Protein AF-A0A7C0U4N1-F1 (afdb_monomer_lite)

pLDDT: mean 81.59, std 14.36, range [25.73, 91.62]

Structure (mmCIF, N/CA/C/O backbone):
data_AF-A0A7C0U4N1-F1
#
_entry.id   AF-A0A7C0U4N1-F1
#
loop_
_atom_site.group_PDB
_atom_site.id
_atom_site.type_symbol
_atom_site.label_atom_id
_atom_site.label_alt_id
_atom_site.label_comp_id
_atom_site.label_asym_id
_atom_site.label_entity_id
_atom_site.label_seq_id
_atom_site.pdbx_PDB_ins_code
_atom_site.Cartn_x
_atom_site.Cartn_y
_atom_site.Cartn_z
_atom_site.occupancy
_atom_site.B_iso_or_equiv
_atom_site.auth_seq_id
_atom_site.auth_comp_id
_atom_site.auth_asym_id
_atom_site.auth_atom_id
_atom_site.pdbx_PDB_model_num
ATOM 1 N N . MET A 1 1 ? 17.269 -25.145 -10.691 1.00 32.22 1 MET A N 1
ATOM 2 C CA . MET A 1 1 ? 16.970 -24.450 -9.415 1.00 32.22 1 MET A CA 1
ATOM 3 C C . MET A 1 1 ? 15.505 -24.019 -9.416 1.00 32.22 1 MET A C 1
ATOM 5 O O . MET A 1 1 ? 15.169 -23.057 -10.091 1.00 32.22 1 MET A O 1
ATOM 9 N N . LYS A 1 2 ? 14.616 -24.743 -8.722 1.00 25.73 2 LYS A N 1
ATOM 10 C CA . LYS A 1 2 ? 13.230 -24.295 -8.502 1.00 25.73 2 LYS A CA 1
ATOM 11 C C . LYS A 1 2 ? 13.254 -23.235 -7.400 1.00 25.73 2 LYS A C 1
ATOM 13 O O . LYS A 1 2 ? 13.548 -23.560 -6.251 1.00 25.73 2 LYS A O 1
ATOM 18 N N . ALA A 1 3 ? 13.010 -21.976 -7.751 1.00 34.50 3 ALA A N 1
ATOM 19 C CA . ALA A 1 3 ? 12.792 -20.926 -6.768 1.00 34.50 3 ALA A CA 1
ATOM 20 C C . ALA A 1 3 ? 11.545 -21.297 -5.954 1.00 34.50 3 ALA A C 1
ATOM 22 O O . ALA A 1 3 ? 10.427 -21.243 -6.456 1.00 34.50 3 ALA A O 1
ATOM 23 N N . ARG A 1 4 ? 11.748 -21.728 -4.705 1.00 34.59 4 ARG A N 1
ATOM 24 C CA . ARG A 1 4 ? 10.680 -21.887 -3.715 1.00 34.59 4 ARG A CA 1
ATOM 25 C C . ARG A 1 4 ? 10.129 -20.498 -3.384 1.00 34.59 4 ARG A C 1
ATOM 27 O O . ARG A 1 4 ? 10.529 -19.887 -2.396 1.00 34.59 4 ARG A O 1
ATOM 34 N N . GLY A 1 5 ? 9.207 -19.994 -4.199 1.00 36.88 5 GLY A N 1
ATOM 35 C CA . GLY A 1 5 ? 8.156 -19.145 -3.657 1.00 36.88 5 GLY A CA 1
ATOM 36 C C . GLY A 1 5 ? 7.400 -20.013 -2.658 1.00 36.88 5 GLY A C 1
ATOM 37 O O . GLY A 1 5 ? 6.912 -21.073 -3.032 1.00 36.88 5 GLY A O 1
ATOM 38 N N . LYS A 1 6 ? 7.397 -19.652 -1.371 1.00 37.62 6 LYS A N 1
ATOM 39 C C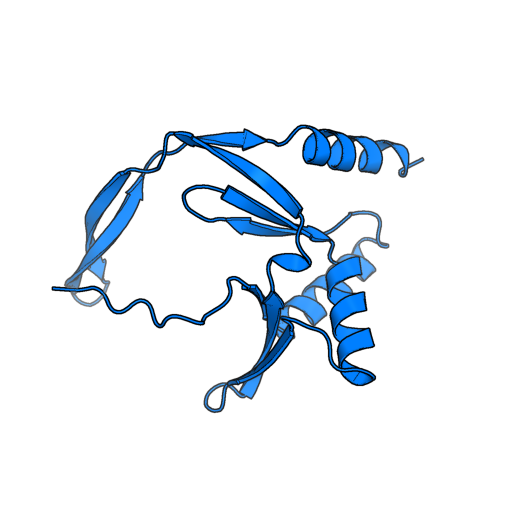A . LYS A 1 6 ? 6.517 -20.316 -0.403 1.00 37.62 6 LYS A CA 1
ATOM 40 C C . LYS A 1 6 ? 5.082 -20.119 -0.896 1.00 37.62 6 LYS A C 1
ATOM 42 O O . LYS A 1 6 ? 4.570 -19.004 -0.805 1.00 37.62 6 LYS A O 1
ATOM 47 N N . GLU A 1 7 ? 4.481 -21.176 -1.434 1.00 37.28 7 GLU A N 1
ATOM 48 C CA . GLU A 1 7 ? 3.044 -21.268 -1.683 1.00 37.28 7 GLU A CA 1
ATOM 49 C C . GLU A 1 7 ? 2.325 -20.847 -0.393 1.00 37.28 7 GLU A C 1
ATOM 51 O O . GLU A 1 7 ? 2.577 -21.405 0.675 1.00 37.28 7 GLU A O 1
ATOM 56 N N . GLY A 1 8 ? 1.529 -19.776 -0.461 1.00 46.88 8 GLY A N 1
ATOM 57 C CA . GLY A 1 8 ? 0.710 -19.307 0.663 1.00 46.88 8 GLY A CA 1
ATOM 58 C C . GLY A 1 8 ? 1.101 -17.974 1.310 1.00 46.88 8 GLY A C 1
ATOM 59 O O . GLY A 1 8 ? 0.432 -17.562 2.254 1.00 46.88 8 GLY A O 1
ATOM 60 N N . LYS A 1 9 ? 2.129 -17.249 0.841 1.00 54.06 9 LYS A N 1
ATOM 61 C CA . LYS A 1 9 ? 2.232 -15.817 1.189 1.00 54.06 9 LYS A CA 1
ATOM 62 C C . LYS A 1 9 ? 1.331 -15.010 0.266 1.00 54.06 9 LYS A C 1
ATOM 64 O O . LYS A 1 9 ? 1.723 -14.664 -0.845 1.00 54.06 9 LYS A O 1
ATOM 69 N N . GLU A 1 10 ? 0.132 -14.723 0.749 1.00 65.25 10 GLU A N 1
ATOM 70 C CA . GLU A 1 10 ? -0.758 -13.757 0.119 1.00 65.25 10 GLU A CA 1
ATOM 71 C C . GLU A 1 10 ? -0.063 -12.404 -0.010 1.00 65.25 10 GLU A C 1
ATOM 73 O O . GLU A 1 10 ? 0.657 -11.952 0.888 1.00 65.25 10 GLU A O 1
ATOM 78 N N . LEU A 1 11 ? -0.262 -11.769 -1.162 1.00 79.94 11 LEU A N 1
ATOM 79 C CA . LEU A 1 11 ? 0.192 -10.410 -1.387 1.00 79.94 11 LEU A CA 1
ATOM 80 C C . LEU A 1 11 ? -0.519 -9.495 -0.379 1.00 79.94 11 LEU A C 1
ATOM 82 O O . LEU A 1 11 ? -1.721 -9.627 -0.132 1.00 79.94 11 LEU A O 1
ATOM 86 N N . SER A 1 12 ? 0.226 -8.566 0.211 1.00 85.44 12 SER A N 1
ATOM 87 C CA . SER A 1 12 ? -0.314 -7.654 1.213 1.00 85.44 12 SER A CA 1
ATOM 88 C C . SER A 1 12 ? 0.368 -6.298 1.152 1.00 85.44 12 SER A C 1
ATOM 90 O O . SER A 1 12 ? 1.590 -6.222 1.005 1.00 85.44 12 SER A O 1
ATOM 92 N N . ILE A 1 13 ? -0.407 -5.247 1.375 1.00 87.19 13 ILE A N 1
ATOM 93 C CA . ILE A 1 13 ? 0.075 -3.903 1.654 1.00 87.19 13 ILE A CA 1
ATOM 94 C C . ILE A 1 13 ? 0.623 -3.888 3.080 1.00 87.19 13 ILE A C 1
ATOM 96 O O . ILE A 1 13 ? -0.041 -4.310 4.029 1.00 87.19 13 ILE A O 1
ATOM 100 N N . THR A 1 14 ? 1.864 -3.430 3.218 1.00 90.12 14 THR A N 1
ATOM 101 C CA . THR A 1 14 ? 2.546 -3.344 4.511 1.00 90.12 14 THR A CA 1
ATOM 102 C C . THR A 1 14 ? 2.358 -1.949 5.087 1.00 90.12 14 THR A C 1
ATOM 104 O O . THR A 1 14 ? 2.795 -0.971 4.489 1.00 90.12 14 THR A O 1
ATOM 107 N N . VAL A 1 15 ? 1.733 -1.864 6.257 1.00 89.69 15 VAL A N 1
ATOM 108 C CA . VAL A 1 15 ? 1.464 -0.611 6.964 1.00 89.69 15 VAL A CA 1
ATOM 109 C C . VAL A 1 15 ? 2.117 -0.682 8.339 1.00 89.69 15 VAL A C 1
ATOM 111 O O . VAL A 1 15 ? 1.729 -1.503 9.170 1.00 89.69 15 VAL A O 1
ATOM 114 N N . LYS A 1 16 ? 3.123 0.154 8.599 1.00 89.19 16 LYS A N 1
ATOM 115 C CA . LYS A 1 16 ? 3.777 0.209 9.913 1.00 89.19 16 LYS A CA 1
ATOM 116 C C . LYS A 1 16 ? 3.042 1.165 10.840 1.00 89.19 16 LYS A C 1
ATOM 118 O O . LYS A 1 16 ? 2.591 2.221 10.406 1.00 89.19 16 LYS A O 1
ATOM 123 N N . GLU A 1 17 ? 2.963 0.818 12.119 1.00 87.50 17 GLU A N 1
ATOM 124 C CA . GLU A 1 17 ? 2.248 1.635 13.107 1.00 87.50 17 GLU A CA 1
ATOM 125 C C . GLU A 1 17 ? 2.887 3.026 13.273 1.00 87.50 17 GLU A C 1
ATOM 127 O O . GLU A 1 17 ? 2.188 4.037 13.279 1.00 87.50 17 GLU A O 1
ATOM 132 N N . GLU A 1 18 ? 4.222 3.096 13.232 1.00 87.56 18 GLU A N 1
ATOM 133 C CA . GLU A 1 18 ? 4.985 4.355 13.240 1.00 87.56 18 GLU A CA 1
ATOM 134 C C . GLU A 1 18 ? 4.623 5.307 12.084 1.00 87.56 18 GLU A C 1
ATOM 136 O O . GLU A 1 18 ? 4.653 6.530 12.243 1.00 87.56 18 GLU A O 1
ATOM 141 N N . ASP A 1 19 ? 4.261 4.761 10.920 1.00 87.50 19 ASP A N 1
ATOM 142 C CA . ASP A 1 19 ? 3.858 5.549 9.757 1.00 87.50 19 ASP A CA 1
ATOM 143 C C . ASP A 1 19 ? 2.413 6.041 9.913 1.00 87.50 19 ASP A C 1
ATOM 145 O O . ASP A 1 19 ? 2.117 7.189 9.580 1.00 87.50 19 ASP A O 1
ATOM 149 N N . ILE A 1 20 ? 1.521 5.224 10.489 1.00 88.31 20 ILE A N 1
ATOM 150 C CA . ILE A 1 20 ? 0.133 5.614 10.790 1.00 88.31 20 ILE A CA 1
ATOM 151 C C . ILE A 1 20 ? 0.111 6.826 11.723 1.00 88.31 20 ILE A C 1
ATOM 153 O O . ILE A 1 20 ? -0.570 7.808 11.425 1.00 88.31 20 ILE A O 1
ATOM 157 N N . GLU A 1 21 ? 0.867 6.794 12.822 1.00 87.50 21 GLU A N 1
ATOM 158 C CA . GLU A 1 21 ? 0.926 7.904 13.781 1.00 87.50 21 GLU A CA 1
ATOM 159 C C . GLU A 1 21 ? 1.379 9.211 13.116 1.00 87.50 21 GLU A C 1
ATOM 161 O O . GLU A 1 21 ? 0.772 10.273 13.305 1.00 87.50 21 GLU A O 1
ATOM 166 N N . ARG A 1 22 ? 2.414 9.132 12.270 1.00 88.19 22 ARG A N 1
ATOM 167 C CA . ARG A 1 22 ? 2.935 10.274 11.505 1.00 88.19 22 ARG A CA 1
ATOM 168 C C . ARG A 1 22 ? 1.911 10.807 10.508 1.00 88.19 22 ARG A C 1
ATOM 170 O O . ARG A 1 22 ? 1.746 12.023 10.412 1.00 88.19 22 ARG A O 1
ATOM 177 N N . LEU A 1 23 ? 1.201 9.927 9.805 1.00 88.38 23 LEU A N 1
ATOM 178 C CA . LEU A 1 23 ? 0.164 10.304 8.844 1.00 88.38 23 LEU A CA 1
ATOM 179 C C . LEU A 1 23 ? -1.060 10.920 9.526 1.00 88.38 23 LEU A C 1
ATOM 181 O O . LEU A 1 23 ? -1.604 11.895 9.013 1.00 88.38 23 LEU A O 1
ATOM 185 N N . ILE A 1 24 ? -1.465 10.427 10.701 1.00 87.69 24 ILE A N 1
ATOM 186 C CA . ILE A 1 24 ? -2.525 11.052 11.509 1.00 87.69 24 ILE A CA 1
ATOM 187 C C . ILE A 1 24 ? -2.101 12.461 11.926 1.00 87.69 24 ILE A C 1
ATOM 189 O O . ILE A 1 24 ? -2.884 13.402 11.783 1.00 87.69 24 ILE A O 1
ATOM 193 N N . LYS A 1 25 ? -0.866 12.629 12.417 1.00 87.19 25 LYS A N 1
ATOM 194 C CA . LYS A 1 25 ? -0.337 13.947 12.793 1.00 87.19 25 LYS A CA 1
ATOM 195 C C . LYS A 1 25 ? -0.320 14.895 11.595 1.00 87.19 25 LYS A C 1
ATOM 197 O O . LYS A 1 25 ? -0.844 15.998 11.700 1.00 87.19 25 LYS A O 1
ATOM 202 N N . TRP A 1 26 ? 0.201 14.445 10.455 1.00 86.69 26 TRP A N 1
ATOM 203 C CA . TRP A 1 26 ? 0.212 15.210 9.208 1.00 86.69 26 TRP A CA 1
ATOM 204 C C . TRP A 1 26 ? -1.203 15.617 8.790 1.00 86.69 26 TRP A C 1
ATOM 206 O O . TRP A 1 26 ? -1.470 16.789 8.538 1.00 86.69 26 TRP A O 1
ATOM 216 N N . ARG A 1 27 ? -2.153 14.678 8.815 1.00 84.62 27 ARG A N 1
ATOM 217 C CA . ARG A 1 27 ? -3.553 14.949 8.482 1.00 84.62 27 ARG A CA 1
ATOM 218 C C . ARG A 1 27 ? -4.169 16.008 9.394 1.00 84.62 27 ARG A C 1
ATOM 220 O O . ARG A 1 27 ? -4.869 16.881 8.893 1.00 84.62 27 ARG A O 1
ATOM 227 N N . LYS A 1 28 ? -3.888 15.963 10.702 1.00 83.62 28 LYS A N 1
ATOM 228 C CA . LYS A 1 28 ? -4.326 16.991 11.663 1.00 83.62 28 LYS A CA 1
ATOM 229 C C . LYS A 1 28 ? -3.708 18.357 11.357 1.00 83.62 28 LYS A C 1
ATOM 231 O O . LYS A 1 28 ? -4.424 19.348 11.381 1.00 83.62 28 LYS A O 1
ATOM 236 N N . THR A 1 29 ? -2.418 18.408 11.022 1.00 84.56 29 THR A N 1
ATOM 237 C CA . THR A 1 29 ? -1.722 19.657 10.666 1.00 84.56 29 THR A CA 1
ATOM 238 C C . THR A 1 29 ? -2.315 20.328 9.425 1.00 84.56 29 THR A C 1
ATOM 240 O O . THR A 1 29 ? -2.395 21.549 9.384 1.00 84.56 29 THR A O 1
ATOM 243 N N . TYR A 1 30 ? -2.768 19.554 8.437 1.00 76.50 30 TYR A N 1
ATOM 244 C CA . TYR A 1 30 ? -3.381 20.080 7.209 1.00 76.50 30 TYR A CA 1
ATOM 245 C C . TYR A 1 30 ? -4.922 20.034 7.223 1.00 76.50 30 TYR A C 1
ATOM 247 O O . TYR A 1 30 ? -5.544 19.980 6.159 1.00 76.50 30 TYR A O 1
ATOM 255 N N . CYS A 1 31 ? -5.548 20.023 8.408 1.00 62.06 31 CYS A N 1
ATOM 256 C CA . CYS A 1 31 ? -7.008 20.013 8.605 1.00 62.06 31 CYS A CA 1
ATOM 257 C C . CYS A 1 31 ? -7.772 18.951 7.788 1.00 62.06 31 CYS A C 1
ATOM 259 O O . CYS A 1 31 ? -8.903 19.175 7.373 1.00 62.06 31 CYS A O 1
ATOM 261 N N . GLY A 1 32 ? -7.160 17.800 7.498 1.00 63.84 32 GLY A N 1
ATOM 262 C CA . GLY A 1 32 ? -7.799 16.732 6.721 1.00 63.84 32 GLY A CA 1
ATOM 263 C C . GLY A 1 32 ? -8.094 17.073 5.256 1.00 63.84 32 GLY A C 1
ATOM 264 O O . GLY A 1 32 ? -8.700 16.258 4.568 1.00 63.84 32 GLY A O 1
ATOM 265 N N . SER A 1 33 ? -7.625 18.220 4.758 1.00 65.31 33 SER A N 1
ATOM 266 C CA . SER A 1 33 ? -7.917 18.722 3.406 1.00 65.31 33 SER A CA 1
ATOM 267 C C . SER A 1 33 ? -7.355 17.853 2.277 1.00 65.31 33 SER A C 1
ATOM 269 O O . SER A 1 33 ? -7.764 17.989 1.125 1.00 65.31 33 SER A O 1
ATOM 271 N N . LYS A 1 34 ? -6.406 16.959 2.584 1.00 77.12 34 LYS A N 1
ATOM 272 C CA . LYS A 1 34 ? -5.716 16.140 1.587 1.00 77.12 34 LYS A CA 1
ATOM 273 C C . LYS A 1 34 ? -6.023 14.653 1.773 1.00 77.12 34 LYS A C 1
ATOM 275 O O . LYS A 1 34 ? -5.742 14.110 2.848 1.00 77.12 34 LYS A O 1
ATOM 280 N N . PRO A 1 35 ? -6.557 13.979 0.739 1.00 83.25 35 PRO A N 1
ATOM 281 C CA . PRO A 1 35 ? -6.756 12.541 0.777 1.00 83.25 35 PRO A CA 1
ATOM 282 C C . PRO A 1 35 ? -5.400 11.827 0.738 1.00 83.25 35 PRO A C 1
ATOM 284 O O . PRO A 1 35 ? -4.475 12.241 0.038 1.00 83.25 35 PRO A O 1
ATOM 287 N N . LEU A 1 36 ? -5.285 10.754 1.518 1.00 87.69 36 LEU A N 1
ATOM 288 C CA . LEU A 1 36 ? -4.072 9.954 1.651 1.00 87.69 36 LEU A CA 1
ATOM 289 C C . LEU A 1 36 ? -4.348 8.534 1.168 1.00 87.69 36 LEU A C 1
ATOM 291 O O . LEU A 1 36 ? -5.372 7.943 1.516 1.00 87.69 36 LEU A O 1
ATOM 295 N N . PHE A 1 37 ? -3.405 7.981 0.411 1.00 89.19 37 PHE A N 1
ATOM 296 C CA . PHE A 1 37 ? -3.491 6.634 -0.140 1.00 89.19 37 PHE A CA 1
ATOM 297 C C . PHE A 1 37 ? -2.177 5.893 0.067 1.00 89.19 37 PHE A C 1
ATOM 299 O O . PHE A 1 37 ? -1.099 6.477 -0.034 1.00 89.19 37 PHE A O 1
ATOM 306 N N . TYR A 1 38 ? -2.281 4.593 0.315 1.00 90.19 38 TYR A N 1
ATOM 307 C CA . TYR A 1 38 ? -1.165 3.665 0.213 1.00 90.19 38 TYR A CA 1
ATOM 308 C C . TYR A 1 38 ? -1.148 3.083 -1.191 1.00 90.19 38 TYR A C 1
ATOM 310 O O . TYR A 1 38 ? -2.183 2.630 -1.677 1.00 90.19 38 TYR A O 1
ATOM 318 N N . LEU A 1 39 ? 0.027 3.079 -1.817 1.00 89.50 39 LEU A N 1
ATOM 319 C CA . LEU A 1 39 ? 0.255 2.512 -3.139 1.00 89.50 39 LEU A CA 1
ATOM 320 C C . LEU A 1 39 ? 1.279 1.382 -3.028 1.00 89.50 39 LEU A C 1
ATOM 322 O O . LEU A 1 39 ? 2.409 1.602 -2.596 1.00 89.50 39 LEU A O 1
ATOM 326 N N . GLN A 1 40 ? 0.888 0.183 -3.444 1.00 89.62 40 GLN A N 1
ATOM 327 C CA . GLN A 1 40 ? 1.763 -0.977 -3.545 1.00 89.62 40 GLN A CA 1
ATOM 328 C C . GLN A 1 40 ? 1.983 -1.293 -5.024 1.00 89.62 40 GLN A C 1
ATOM 330 O O . GLN A 1 40 ? 1.045 -1.656 -5.734 1.00 89.62 40 GLN A O 1
ATOM 335 N N . LEU A 1 41 ? 3.226 -1.157 -5.482 1.00 88.38 41 LEU A N 1
ATOM 336 C CA . LEU A 1 41 ? 3.618 -1.429 -6.864 1.00 88.38 41 LEU A CA 1
ATOM 337 C C . LEU A 1 41 ? 4.256 -2.813 -6.986 1.00 88.38 41 LEU A C 1
ATOM 339 O O . LEU A 1 41 ? 5.162 -3.162 -6.227 1.00 88.38 41 LEU A O 1
ATOM 343 N N . PHE A 1 42 ? 3.800 -3.569 -7.977 1.00 88.00 42 PHE A N 1
ATOM 344 C CA . PHE A 1 42 ? 4.441 -4.768 -8.502 1.00 88.00 42 PHE A CA 1
ATOM 345 C C . PHE A 1 42 ? 4.897 -4.500 -9.941 1.00 88.00 42 PHE A C 1
ATOM 347 O O . PHE A 1 42 ? 4.608 -3.449 -10.508 1.00 88.00 42 PHE A O 1
ATOM 354 N N . PHE A 1 43 ? 5.638 -5.432 -10.542 1.00 86.50 43 PHE A N 1
ATOM 355 C CA . PHE A 1 43 ? 6.151 -5.254 -11.907 1.00 86.50 43 PHE A CA 1
ATOM 356 C C . PHE A 1 43 ? 5.069 -5.315 -12.988 1.00 86.50 43 PHE A C 1
ATOM 358 O O . PHE A 1 43 ? 5.301 -4.848 -14.097 1.00 86.50 43 PHE A O 1
ATOM 365 N N . ASP A 1 44 ? 3.911 -5.882 -12.668 1.00 85.94 44 ASP A N 1
ATOM 366 C CA . ASP A 1 44 ? 2.777 -6.073 -13.565 1.00 85.94 44 ASP A CA 1
ATOM 367 C C . ASP A 1 44 ? 1.596 -5.156 -13.222 1.00 85.94 44 ASP A C 1
ATOM 369 O O . ASP A 1 44 ? 0.901 -4.678 -14.118 1.00 85.94 44 ASP A O 1
ATOM 373 N N . LYS A 1 45 ? 1.347 -4.904 -11.933 1.00 89.75 45 LYS A N 1
ATOM 374 C CA . LYS A 1 45 ? 0.185 -4.143 -11.460 1.00 89.75 45 LYS A CA 1
ATOM 375 C C . LYS A 1 45 ? 0.511 -3.287 -10.246 1.00 89.75 45 LYS A C 1
ATOM 377 O O . LYS A 1 45 ? 1.382 -3.607 -9.443 1.00 89.75 45 LYS A O 1
ATOM 382 N N . GLY A 1 46 ? -0.241 -2.209 -10.079 1.00 90.25 46 GLY A N 1
ATOM 383 C CA . GLY A 1 46 ? -0.241 -1.403 -8.866 1.00 90.25 46 GLY A CA 1
ATOM 384 C C . GLY A 1 46 ? -1.605 -1.436 -8.203 1.00 90.25 46 GLY A C 1
ATOM 385 O O . GLY A 1 46 ? -2.639 -1.411 -8.874 1.00 90.25 46 GLY A O 1
ATOM 386 N N . PHE A 1 47 ? -1.587 -1.468 -6.881 1.00 90.75 47 PHE A N 1
ATOM 387 C CA . PHE A 1 47 ? -2.778 -1.484 -6.055 1.00 90.75 47 PHE A CA 1
ATOM 388 C C . PHE A 1 47 ? -2.761 -0.312 -5.099 1.00 90.75 47 PHE A C 1
ATOM 390 O O . PHE A 1 47 ? -1.703 0.059 -4.587 1.00 90.75 47 PHE A O 1
ATOM 397 N N . PHE A 1 48 ? -3.940 0.215 -4.805 1.00 90.88 48 PHE A N 1
ATOM 398 C CA . PHE A 1 48 ? -4.097 1.300 -3.861 1.00 90.88 48 PHE A CA 1
ATOM 399 C C . PHE A 1 48 ? -5.197 1.017 -2.844 1.00 90.88 48 PHE A C 1
ATOM 401 O O . PHE A 1 48 ? -6.147 0.271 -3.095 1.00 90.88 48 PHE A O 1
ATOM 408 N N . ILE A 1 49 ? -5.052 1.639 -1.680 1.00 90.56 49 ILE A N 1
ATOM 409 C CA . ILE A 1 49 ? -6.050 1.643 -0.615 1.00 90.56 49 ILE A CA 1
ATOM 410 C C . ILE A 1 49 ? -6.034 3.015 0.062 1.00 90.56 49 ILE A C 1
ATOM 412 O O . ILE A 1 49 ? -4.968 3.602 0.272 1.00 90.56 49 ILE A O 1
ATOM 416 N N . SER A 1 50 ? -7.209 3.560 0.377 1.00 90.81 50 SER A N 1
ATOM 417 C CA . SER A 1 50 ? -7.297 4.835 1.090 1.00 90.81 50 SER A CA 1
ATOM 418 C C . SER A 1 50 ? -6.840 4.680 2.537 1.00 90.81 50 SER A C 1
ATOM 420 O O . SER A 1 50 ? -7.011 3.629 3.160 1.00 90.81 50 SER A O 1
ATOM 422 N N . PHE A 1 51 ? -6.265 5.743 3.094 1.00 90.69 51 PHE A N 1
ATOM 423 C CA . PHE A 1 51 ? -5.840 5.739 4.489 1.00 90.69 51 PHE A CA 1
ATOM 424 C C . PHE A 1 51 ? -7.016 5.523 5.448 1.00 90.69 51 PHE A C 1
ATOM 426 O O . PHE A 1 51 ? -6.883 4.797 6.427 1.00 90.69 51 PHE A O 1
ATOM 433 N N . ASP A 1 52 ? -8.189 6.072 5.125 1.00 89.50 52 ASP A N 1
ATOM 434 C CA . ASP A 1 52 ? -9.418 5.839 5.890 1.00 89.50 52 ASP A CA 1
ATOM 435 C C . ASP A 1 52 ? -9.789 4.360 5.923 1.00 89.50 52 ASP A C 1
ATOM 437 O O . ASP A 1 52 ? -10.051 3.807 6.990 1.00 89.50 52 ASP A O 1
ATOM 441 N N . ARG A 1 53 ? -9.714 3.683 4.772 1.00 90.94 53 ARG A N 1
ATOM 442 C CA . ARG A 1 53 ? -10.011 2.256 4.697 1.00 90.94 53 ARG A CA 1
ATOM 443 C C . ARG A 1 53 ? -9.008 1.418 5.488 1.00 90.94 53 ARG A C 1
ATOM 445 O O . ARG A 1 53 ? -9.394 0.446 6.130 1.00 90.94 53 ARG A O 1
ATOM 452 N N . VAL A 1 54 ? -7.732 1.803 5.482 1.00 91.00 54 VAL A N 1
ATOM 453 C CA . VAL A 1 54 ? -6.696 1.176 6.319 1.00 91.00 54 VAL A CA 1
ATOM 454 C C . VAL A 1 54 ? -7.048 1.303 7.804 1.00 91.00 54 VAL A C 1
ATOM 456 O O . VAL A 1 54 ? -7.008 0.305 8.525 1.00 91.00 54 VAL A O 1
ATOM 459 N N . LEU A 1 55 ? -7.435 2.499 8.258 1.00 90.81 55 LEU A N 1
ATOM 460 C CA . LEU A 1 55 ? -7.840 2.734 9.646 1.00 90.81 55 LEU A CA 1
ATOM 461 C C . LEU A 1 55 ? -9.092 1.933 10.024 1.00 90.81 55 LEU A C 1
ATOM 463 O O . LEU A 1 55 ? -9.118 1.338 11.101 1.00 90.81 55 LEU A O 1
ATOM 467 N N . GLU A 1 56 ? -10.092 1.856 9.142 1.00 91.62 56 GLU A N 1
ATOM 468 C CA . GLU A 1 56 ? -11.283 1.021 9.345 1.00 91.62 56 GLU A CA 1
ATOM 469 C C . GLU A 1 56 ? -10.931 -0.455 9.519 1.00 91.62 56 GLU A C 1
ATOM 471 O O . GLU A 1 56 ? -11.411 -1.092 10.456 1.00 91.62 56 GLU A O 1
ATOM 476 N N . ILE A 1 57 ? -10.085 -1.005 8.641 1.00 90.81 57 ILE A N 1
ATOM 477 C CA . ILE A 1 57 ? -9.657 -2.407 8.714 1.00 90.81 57 ILE A CA 1
ATOM 478 C C . ILE A 1 57 ? -8.933 -2.660 10.036 1.00 90.81 57 ILE A C 1
ATOM 480 O O . ILE A 1 57 ? -9.226 -3.637 10.718 1.00 90.81 57 ILE A O 1
ATOM 484 N N . ILE A 1 58 ? -8.028 -1.769 10.444 1.00 89.50 58 ILE A N 1
ATOM 485 C CA . ILE A 1 58 ? -7.306 -1.911 11.714 1.00 89.50 58 ILE A CA 1
ATOM 486 C C . ILE A 1 58 ? -8.268 -1.822 12.906 1.00 89.50 58 ILE A C 1
ATOM 488 O O . ILE A 1 58 ? -8.150 -2.615 13.837 1.00 89.50 58 ILE A O 1
ATOM 492 N N . ALA A 1 59 ? -9.232 -0.900 12.887 1.00 90.38 59 ALA A N 1
ATOM 493 C CA . ALA A 1 59 ? -10.224 -0.762 13.951 1.00 90.38 59 ALA A CA 1
ATOM 494 C C . ALA A 1 59 ? -11.126 -2.001 14.058 1.00 90.38 59 ALA A C 1
ATOM 496 O O . ALA A 1 59 ? -11.335 -2.521 15.152 1.00 90.38 59 ALA A O 1
ATOM 497 N N . GLN A 1 60 ? -11.603 -2.520 12.927 1.00 91.38 60 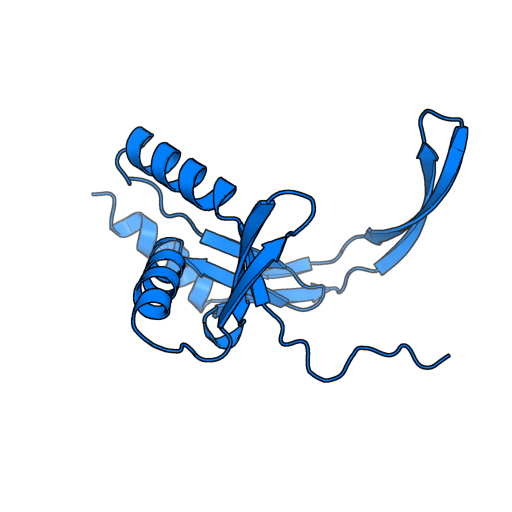GLN A N 1
ATOM 498 C CA . GLN A 1 60 ? -12.401 -3.742 12.872 1.00 91.38 60 GLN A CA 1
ATOM 499 C C . GLN A 1 60 ? -11.589 -4.975 13.289 1.00 91.38 60 GLN A C 1
ATOM 501 O O . GLN A 1 60 ? -12.123 -5.859 13.950 1.00 91.38 60 GLN A O 1
ATOM 506 N N . ALA A 1 61 ? -10.295 -5.031 12.969 1.00 89.69 61 ALA A N 1
ATOM 507 C CA . ALA A 1 61 ? -9.435 -6.151 13.340 1.00 89.69 61 ALA A CA 1
ATOM 508 C C . ALA A 1 61 ? -9.229 -6.277 14.859 1.00 89.69 61 ALA A C 1
ATOM 510 O O . ALA A 1 61 ? -8.861 -7.347 15.338 1.00 89.69 61 ALA A O 1
ATOM 511 N N . LYS A 1 62 ? -9.483 -5.204 15.626 1.00 87.38 62 LYS A N 1
ATOM 512 C CA . LYS A 1 62 ? -9.463 -5.240 17.097 1.00 87.38 62 LYS A CA 1
ATOM 513 C C . LYS A 1 62 ? -10.662 -5.985 17.686 1.00 87.38 62 LYS A C 1
ATOM 515 O O . LYS A 1 62 ? -10.553 -6.504 18.790 1.00 87.38 62 LYS A O 1
ATOM 520 N N . THR A 1 63 ? -11.794 -6.021 16.981 1.00 87.25 63 THR A N 1
ATOM 521 C CA . THR A 1 63 ? -13.054 -6.594 17.486 1.00 87.25 63 THR A CA 1
ATOM 522 C C . THR A 1 63 ? -13.444 -7.896 16.797 1.00 87.25 63 THR A C 1
ATOM 524 O O . THR A 1 63 ? -14.104 -8.733 17.406 1.00 87.25 63 THR A O 1
ATOM 527 N N . ARG A 1 64 ? -13.035 -8.098 15.541 1.00 89.50 64 ARG A N 1
ATOM 528 C CA . ARG A 1 64 ? -13.338 -9.300 14.758 1.00 89.50 64 ARG A CA 1
ATOM 529 C C . ARG A 1 64 ? -12.141 -9.766 13.941 1.00 89.50 64 ARG A C 1
ATOM 531 O O . ARG A 1 64 ? -11.272 -8.982 13.569 1.00 89.50 64 ARG A O 1
ATOM 538 N N . LYS A 1 65 ? -12.135 -11.051 13.588 1.00 84.88 65 LYS A N 1
ATOM 539 C CA . LYS A 1 65 ? -11.170 -11.595 12.630 1.00 84.88 65 LYS A CA 1
ATOM 540 C C . LYS A 1 65 ? -11.506 -11.077 11.230 1.00 84.88 65 LYS A C 1
ATOM 542 O O . LYS A 1 65 ? -12.625 -11.259 10.761 1.00 84.88 65 LYS A O 1
ATOM 547 N N . ILE A 1 66 ? -10.539 -10.437 10.579 1.00 86.25 66 ILE A N 1
ATOM 548 C CA . ILE A 1 66 ? -10.649 -9.999 9.184 1.00 86.25 66 ILE A CA 1
ATOM 549 C C . ILE A 1 66 ? -9.852 -10.959 8.310 1.00 86.25 66 ILE A C 1
ATOM 551 O O . ILE A 1 66 ? -8.708 -11.296 8.624 1.00 86.25 66 ILE A O 1
ATOM 555 N N . GLU A 1 67 ? -10.454 -11.400 7.211 1.00 83.56 67 GLU A N 1
ATOM 556 C CA . GLU A 1 67 ? -9.778 -12.234 6.223 1.00 83.56 67 GLU A CA 1
ATOM 557 C C . GLU A 1 67 ? -8.616 -11.484 5.572 1.00 83.56 67 GLU A C 1
ATOM 559 O O . GLU A 1 67 ? -8.705 -10.288 5.282 1.00 83.56 67 GLU A O 1
ATOM 564 N N . HIS A 1 68 ? -7.513 -12.197 5.348 1.00 83.81 68 HIS A N 1
ATOM 565 C CA . HIS A 1 68 ? -6.303 -11.661 4.723 1.00 83.81 68 HIS A CA 1
ATOM 566 C C . HIS A 1 68 ? -5.663 -10.479 5.478 1.00 83.81 68 HIS A C 1
ATOM 568 O O . HIS A 1 68 ? -4.851 -9.745 4.922 1.00 83.81 68 HIS A O 1
ATOM 574 N N . TYR A 1 69 ? -5.994 -10.287 6.758 1.00 88.69 69 TYR A N 1
ATOM 575 C CA . TYR A 1 69 ? -5.332 -9.331 7.642 1.00 88.69 69 TYR A CA 1
ATOM 576 C C . TYR A 1 69 ? -4.408 -10.055 8.621 1.00 88.69 69 TYR A C 1
ATOM 578 O O . TYR A 1 69 ? -4.790 -11.043 9.251 1.00 88.69 69 TYR A O 1
ATOM 586 N N . ARG A 1 70 ? -3.192 -9.535 8.803 1.00 87.62 70 ARG A N 1
ATOM 587 C CA . ARG A 1 70 ? -2.241 -10.056 9.789 1.00 87.62 70 ARG A CA 1
ATOM 588 C C . ARG A 1 70 ? -1.540 -8.922 10.519 1.00 87.62 70 ARG A C 1
ATOM 590 O O . ARG A 1 70 ? -1.000 -8.016 9.899 1.00 87.62 70 ARG A O 1
ATOM 597 N N . PHE A 1 71 ? -1.464 -9.029 11.836 1.00 88.31 71 PHE A N 1
ATOM 598 C CA . PHE A 1 71 ? -0.649 -8.155 12.670 1.00 88.31 71 PHE A CA 1
ATOM 599 C C . PHE A 1 71 ? 0.630 -8.879 13.088 1.00 88.31 71 PHE A C 1
ATOM 601 O O . PHE A 1 71 ? 0.593 -10.065 13.422 1.00 88.31 71 PHE A O 1
ATOM 608 N N . ALA A 1 72 ? 1.770 -8.195 13.045 1.00 87.12 72 ALA A N 1
ATOM 609 C CA . ALA A 1 72 ? 3.017 -8.734 13.563 1.00 87.12 72 ALA A CA 1
ATOM 610 C C . ALA A 1 72 ? 3.839 -7.654 14.252 1.00 87.12 72 ALA A C 1
ATOM 612 O O . ALA A 1 72 ? 3.940 -6.532 13.761 1.00 87.12 72 ALA A O 1
ATOM 613 N N . VAL A 1 73 ? 4.479 -8.045 15.348 1.00 86.88 73 VAL A N 1
ATOM 614 C CA . VAL A 1 73 ? 5.461 -7.226 16.052 1.00 86.88 73 VAL A CA 1
ATOM 615 C C . VAL A 1 73 ? 6.827 -7.859 15.843 1.00 86.88 73 VAL A C 1
ATOM 617 O O . VAL A 1 73 ? 7.026 -9.050 16.102 1.00 86.88 73 VAL A O 1
ATOM 620 N N . ASP A 1 74 ? 7.764 -7.078 15.323 1.00 82.75 74 ASP A N 1
ATOM 621 C CA . ASP A 1 74 ? 9.139 -7.517 15.147 1.00 82.75 74 ASP A CA 1
ATOM 622 C C . ASP A 1 74 ? 9.820 -7.643 16.519 1.00 82.75 74 ASP A C 1
ATOM 624 O O . ASP A 1 74 ? 9.920 -6.677 17.271 1.00 82.75 74 ASP A O 1
ATOM 628 N N . ARG A 1 75 ? 10.306 -8.845 16.853 1.00 75.56 75 ARG A N 1
ATOM 629 C CA . ARG A 1 75 ? 10.917 -9.132 18.164 1.00 75.56 75 ARG A CA 1
ATOM 630 C C . ARG A 1 75 ? 12.216 -8.365 18.427 1.00 75.56 75 ARG A C 1
ATOM 632 O O . ARG A 1 75 ? 12.591 -8.227 19.583 1.00 75.56 75 ARG A O 1
ATOM 639 N N . LYS A 1 76 ? 12.929 -7.924 17.385 1.00 77.50 76 LYS A N 1
ATOM 640 C CA . LYS A 1 76 ? 14.217 -7.225 17.518 1.00 77.50 76 LYS A CA 1
ATOM 641 C C . LYS A 1 76 ? 14.038 -5.718 17.623 1.00 77.50 76 LYS A C 1
ATOM 643 O O . LYS A 1 76 ? 14.763 -5.074 18.365 1.00 77.50 76 LYS A O 1
ATOM 648 N N . THR A 1 77 ? 13.110 -5.161 16.851 1.00 74.94 77 THR A N 1
ATOM 649 C CA . THR A 1 77 ? 12.892 -3.708 16.792 1.00 74.94 77 THR A CA 1
ATOM 650 C C . THR A 1 77 ? 11.708 -3.240 17.633 1.00 74.94 77 THR A C 1
ATOM 652 O O . THR A 1 77 ? 11.558 -2.041 17.834 1.00 74.94 77 THR A O 1
ATOM 655 N N . GLY A 1 78 ? 10.857 -4.158 18.103 1.00 79.81 78 GLY A N 1
ATOM 656 C CA . GLY A 1 78 ? 9.608 -3.840 18.801 1.00 79.81 78 GLY A CA 1
ATOM 657 C C . GLY A 1 78 ? 8.545 -3.214 17.895 1.00 79.81 78 GLY A C 1
ATOM 658 O O . GLY A 1 78 ? 7.486 -2.821 18.371 1.00 79.81 78 GLY A O 1
ATOM 659 N N . LYS A 1 79 ? 8.814 -3.104 16.588 1.00 84.00 79 LYS A N 1
ATOM 660 C CA . LYS A 1 79 ? 7.961 -2.379 15.650 1.00 84.00 79 LYS A CA 1
ATOM 661 C C . LYS A 1 79 ? 6.771 -3.216 15.229 1.00 84.00 79 LYS A C 1
ATOM 663 O O . LYS A 1 79 ? 6.916 -4.354 14.774 1.00 84.00 79 LYS A O 1
ATOM 668 N N . ALA A 1 80 ? 5.602 -2.613 15.340 1.00 88.81 80 ALA A N 1
ATOM 669 C CA . ALA A 1 80 ? 4.340 -3.197 14.948 1.00 88.81 80 ALA A CA 1
ATOM 670 C C . ALA A 1 80 ? 4.024 -2.899 13.477 1.00 88.81 80 ALA A C 1
ATOM 672 O O . ALA A 1 80 ? 4.249 -1.803 12.956 1.00 88.81 80 ALA A O 1
ATOM 673 N N . THR A 1 81 ? 3.552 -3.917 12.765 1.00 89.69 81 THR A N 1
ATOM 674 C CA . THR A 1 81 ? 3.244 -3.848 11.337 1.00 89.69 81 THR A CA 1
ATOM 675 C C . THR A 1 81 ? 1.948 -4.589 11.042 1.00 89.69 81 THR A C 1
ATOM 677 O O . THR A 1 81 ? 1.784 -5.768 11.372 1.00 89.69 81 THR A O 1
ATOM 680 N N . HI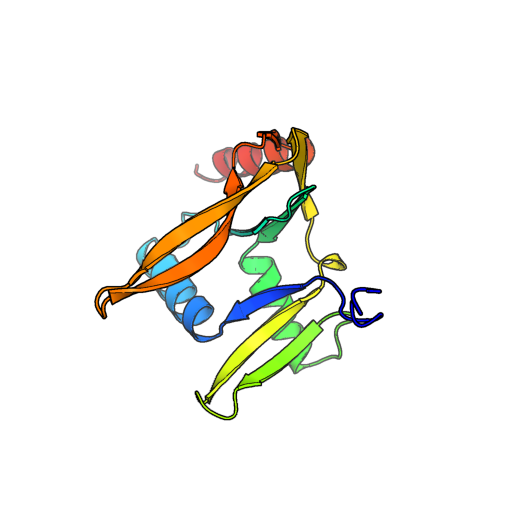S A 1 82 ? 1.040 -3.894 10.371 1.00 89.25 82 HIS A N 1
ATOM 681 C CA . HIS A 1 82 ? -0.197 -4.421 9.829 1.00 89.25 82 HIS A CA 1
ATOM 682 C C . HIS A 1 82 ? 0.030 -4.838 8.374 1.00 89.25 82 HIS A C 1
ATOM 684 O O . HIS A 1 82 ? 0.495 -4.060 7.544 1.00 89.25 82 HIS A O 1
ATOM 690 N N . PHE A 1 83 ? -0.306 -6.080 8.060 1.00 89.94 83 PHE A N 1
ATOM 691 C CA . PHE A 1 83 ? -0.309 -6.627 6.712 1.00 89.94 83 PHE A CA 1
ATOM 692 C C . PHE A 1 83 ? -1.760 -6.730 6.265 1.00 89.94 83 PHE A C 1
ATOM 694 O O . PHE A 1 83 ? -2.530 -7.509 6.828 1.00 89.94 83 PHE A O 1
ATOM 701 N N . ILE A 1 84 ? -2.129 -5.921 5.279 1.00 88.50 84 ILE A N 1
ATOM 702 C CA . ILE A 1 84 ? -3.482 -5.865 4.727 1.00 88.50 84 ILE A CA 1
ATOM 703 C C . ILE A 1 84 ? -3.455 -6.566 3.376 1.00 88.50 84 ILE A C 1
ATOM 705 O O . ILE A 1 84 ? -2.762 -6.117 2.468 1.00 88.50 84 ILE A O 1
ATOM 709 N N . GLY A 1 85 ? -4.170 -7.677 3.241 1.00 86.81 85 GLY A N 1
ATOM 710 C CA . GLY A 1 85 ? -4.223 -8.454 2.007 1.00 86.81 85 GLY A CA 1
ATOM 711 C C . GLY A 1 85 ? -4.723 -7.633 0.823 1.00 86.81 85 GLY A C 1
ATOM 712 O O . GLY A 1 85 ? -5.559 -6.740 0.982 1.00 86.81 85 GLY A O 1
ATOM 713 N N . MET A 1 86 ? -4.230 -7.948 -0.379 1.00 84.44 86 MET A N 1
ATOM 714 C CA . MET A 1 86 ? -4.603 -7.202 -1.592 1.00 84.44 86 MET A CA 1
ATOM 715 C C . MET A 1 86 ? -6.093 -7.281 -1.930 1.00 84.44 86 MET A C 1
ATOM 717 O O . MET A 1 86 ? -6.562 -6.439 -2.683 1.00 84.44 86 MET A O 1
ATOM 721 N N . SER A 1 87 ? -6.840 -8.241 -1.377 1.00 84.62 87 SER A N 1
ATOM 722 C CA . SER A 1 87 ? -8.299 -8.329 -1.529 1.00 84.62 87 SER A CA 1
ATOM 723 C C . SER A 1 87 ? -9.029 -7.071 -1.045 1.00 84.62 87 SER A C 1
ATOM 725 O O . SER A 1 87 ? -10.105 -6.753 -1.541 1.00 84.62 87 SER A O 1
ATOM 727 N N . HIS A 1 88 ? -8.438 -6.333 -0.101 1.00 84.19 88 HIS A N 1
ATOM 728 C CA . HIS A 1 88 ? -8.980 -5.072 0.413 1.00 84.19 88 HIS A CA 1
ATOM 729 C C . HIS A 1 88 ? -8.546 -3.845 -0.399 1.00 84.19 88 H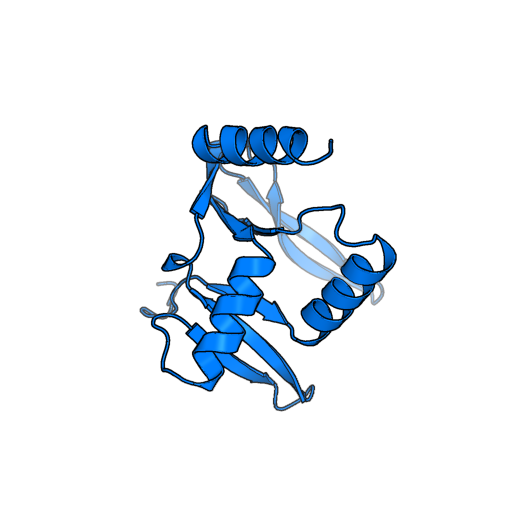IS A C 1
ATOM 731 O O . HIS A 1 88 ? -8.999 -2.735 -0.116 1.00 84.19 88 HIS A O 1
ATOM 737 N N . ALA A 1 89 ? -7.654 -4.025 -1.374 1.00 87.50 89 ALA A N 1
ATOM 738 C CA . ALA A 1 89 ? -7.106 -2.969 -2.211 1.00 87.50 89 ALA A CA 1
ATOM 739 C C . ALA A 1 89 ? -7.666 -3.054 -3.635 1.00 87.50 89 ALA A C 1
ATOM 741 O O . ALA A 1 89 ? -7.974 -4.129 -4.146 1.00 87.50 89 ALA A O 1
ATOM 742 N N . LYS A 1 90 ? -7.763 -1.907 -4.305 1.00 88.62 90 LYS A N 1
ATOM 743 C CA . LYS A 1 90 ? -8.202 -1.831 -5.703 1.00 88.62 90 LYS A CA 1
ATOM 744 C C . LYS A 1 90 ? -6.997 -1.755 -6.634 1.00 88.62 90 LYS A C 1
ATOM 746 O O . LYS A 1 90 ? -5.957 -1.212 -6.266 1.00 88.62 90 LYS A O 1
ATOM 751 N N . VAL A 1 91 ? -7.136 -2.259 -7.858 1.00 88.06 91 VAL A N 1
ATOM 752 C CA . VAL A 1 91 ? -6.104 -2.124 -8.898 1.00 88.06 91 VAL A CA 1
ATOM 753 C C . VAL A 1 91 ? -6.171 -0.716 -9.496 1.00 88.06 91 VAL A C 1
ATOM 755 O O . VAL A 1 91 ? -7.187 -0.329 -10.070 1.00 88.06 91 VAL A O 1
ATOM 758 N N . CYS A 1 92 ? -5.082 0.046 -9.396 1.00 89.69 92 CYS A N 1
ATOM 759 C CA . CYS A 1 92 ? -4.968 1.381 -10.001 1.00 89.69 92 CYS A CA 1
ATOM 760 C C . CYS A 1 92 ? -4.082 1.425 -11.239 1.00 89.69 92 CYS A C 1
ATOM 762 O O . CYS A 1 92 ? -4.210 2.351 -12.035 1.00 89.69 92 CYS A O 1
ATOM 764 N N . LEU A 1 93 ? -3.140 0.492 -11.375 1.00 89.62 93 LEU A N 1
ATOM 765 C CA . LEU A 1 93 ? -2.117 0.542 -12.414 1.00 89.62 93 LEU A CA 1
ATOM 766 C C . LEU A 1 93 ? -1.966 -0.826 -13.065 1.00 89.62 93 LEU A C 1
ATOM 768 O O . LEU A 1 93 ? -1.943 -1.844 -12.373 1.00 89.62 93 LEU A O 1
ATOM 772 N N . ILE A 1 94 ? -1.816 -0.831 -14.385 1.00 89.56 94 ILE A N 1
ATOM 773 C CA . ILE A 1 94 ? -1.554 -2.029 -15.186 1.00 89.56 94 ILE A CA 1
ATOM 774 C C . ILE A 1 94 ? -0.323 -1.756 -16.048 1.00 89.56 94 ILE A C 1
ATOM 776 O O . ILE A 1 94 ? -0.259 -0.728 -16.722 1.00 89.56 94 ILE A O 1
ATOM 780 N N . ALA A 1 95 ? 0.670 -2.640 -16.006 1.00 88.56 95 ALA A N 1
AT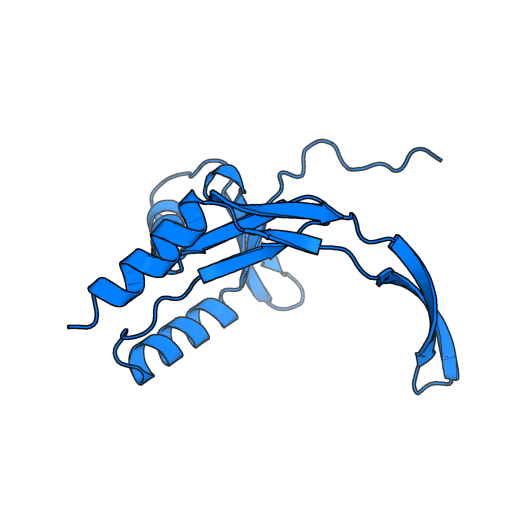OM 781 C CA . ALA A 1 95 ? 1.884 -2.506 -16.797 1.00 88.56 95 ALA A CA 1
ATOM 782 C C . ALA A 1 95 ? 1.556 -2.633 -18.290 1.00 88.56 95 ALA A C 1
ATOM 784 O O . ALA A 1 95 ? 0.967 -3.617 -18.733 1.00 88.56 95 ALA A O 1
ATOM 785 N N . ILE A 1 96 ? 1.952 -1.623 -19.059 1.00 90.44 96 ILE A N 1
ATOM 786 C CA . ILE A 1 96 ? 1.984 -1.654 -20.525 1.00 90.44 96 ILE A CA 1
ATOM 787 C C . ILE A 1 96 ? 3.321 -2.244 -20.973 1.00 90.44 96 ILE A C 1
ATOM 789 O O . ILE A 1 96 ? 3.387 -3.072 -21.874 1.00 90.44 96 ILE A O 1
ATOM 793 N N . GLU A 1 97 ? 4.394 -1.819 -20.310 1.00 90.19 97 GLU A N 1
ATOM 794 C CA . GLU A 1 97 ? 5.748 -2.294 -20.553 1.00 90.19 97 GLU A CA 1
ATOM 795 C C . GLU A 1 97 ? 6.310 -2.796 -19.229 1.00 90.19 97 GLU A C 1
ATOM 797 O O . GLU A 1 97 ? 6.329 -2.062 -18.238 1.00 90.19 97 GLU A O 1
ATOM 802 N N . TYR A 1 98 ? 6.770 -4.044 -19.207 1.00 87.75 98 TYR A N 1
ATOM 803 C CA . TYR A 1 98 ? 7.414 -4.616 -18.031 1.00 87.75 98 TYR A CA 1
ATOM 804 C C . TYR A 1 98 ? 8.840 -4.070 -17.886 1.00 87.75 98 TYR A C 1
ATOM 806 O O . TYR A 1 98 ? 9.543 -3.917 -18.892 1.00 87.75 98 TYR A O 1
ATOM 814 N N . PRO A 1 99 ? 9.306 -3.797 -16.657 1.00 88.12 99 PRO A N 1
ATOM 815 C CA . PRO A 1 99 ? 10.680 -3.374 -16.436 1.00 88.12 99 PRO A CA 1
ATOM 816 C C . PRO A 1 99 ? 11.656 -4.513 -16.753 1.00 88.12 99 PRO A C 1
ATOM 818 O O . PRO A 1 99 ? 11.393 -5.684 -16.468 1.00 88.12 99 PRO A O 1
ATOM 821 N N . LYS A 1 100 ? 12.824 -4.172 -17.303 1.00 88.25 100 LYS A N 1
ATOM 822 C CA . LYS A 1 100 ? 13.922 -5.128 -17.488 1.00 88.25 100 LYS A CA 1
ATOM 823 C C . LYS A 1 100 ? 14.754 -5.176 -16.217 1.00 88.25 100 LYS A C 1
ATOM 825 O O . LYS A 1 100 ? 15.170 -4.145 -15.703 1.00 88.25 100 LYS A O 1
ATOM 830 N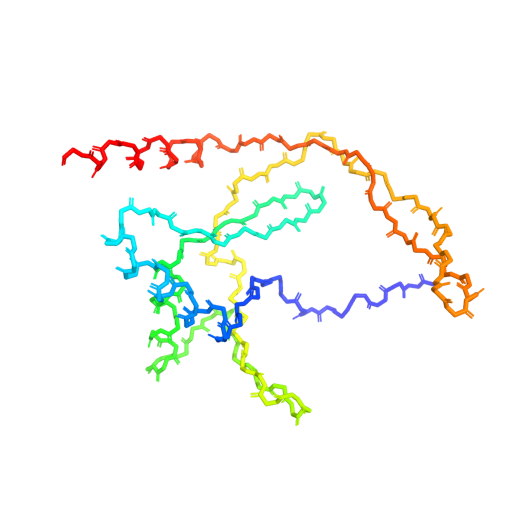 N . VAL A 1 101 ? 15.017 -6.373 -15.707 1.00 86.75 101 VAL A N 1
ATOM 831 C CA . VAL A 1 101 ? 15.867 -6.541 -14.524 1.00 86.75 101 VAL A CA 1
ATOM 832 C C . VAL A 1 101 ? 17.321 -6.628 -14.973 1.00 86.75 101 VAL A C 1
ATOM 834 O O . VAL A 1 101 ? 17.725 -7.626 -15.566 1.00 86.75 101 VAL A O 1
ATOM 837 N N . VAL A 1 102 ? 18.108 -5.597 -14.673 1.00 87.75 102 VAL A N 1
ATOM 838 C CA . VAL A 1 102 ? 19.546 -5.558 -14.967 1.00 87.75 102 VAL A CA 1
ATOM 839 C C . VAL A 1 102 ? 20.360 -5.749 -13.692 1.00 87.75 102 VAL A C 1
ATOM 841 O O . VAL A 1 102 ? 19.954 -5.335 -12.608 1.00 87.75 102 VAL A O 1
ATOM 844 N N . ALA A 1 103 ? 21.519 -6.395 -13.799 1.00 85.69 103 ALA A N 1
ATOM 845 C CA . ALA A 1 103 ? 22.462 -6.484 -12.691 1.00 85.69 103 ALA A CA 1
ATOM 846 C C . ALA A 1 103 ? 23.418 -5.287 -12.746 1.00 85.69 103 ALA A C 1
ATOM 848 O O . ALA A 1 103 ? 24.132 -5.112 -13.730 1.00 85.69 103 ALA A O 1
ATOM 849 N N . LYS A 1 104 ? 23.442 -4.476 -11.689 1.00 84.00 104 LYS A N 1
ATOM 850 C CA . LYS A 1 104 ? 24.388 -3.371 -11.521 1.00 84.00 104 LYS A CA 1
ATOM 851 C C . LYS A 1 104 ? 25.311 -3.638 -10.346 1.00 84.00 104 LYS A C 1
ATOM 853 O O . LYS A 1 104 ? 24.869 -4.056 -9.278 1.00 84.00 104 LYS A O 1
ATOM 858 N N . SER A 1 105 ? 26.595 -3.364 -10.533 1.00 84.12 105 SER A N 1
ATOM 859 C CA . SER A 1 105 ? 27.576 -3.367 -9.454 1.00 84.12 105 SER A CA 1
ATOM 860 C C . SER A 1 105 ? 27.555 -2.021 -8.732 1.00 84.12 105 SER A C 1
ATOM 862 O O . SER A 1 105 ? 27.867 -0.997 -9.339 1.00 84.12 105 SER A O 1
ATOM 864 N N . ILE A 1 106 ? 27.219 -2.018 -7.444 1.00 83.75 106 ILE A N 1
ATOM 865 C CA . ILE A 1 106 ? 27.321 -0.837 -6.583 1.00 83.75 106 ILE A CA 1
ATOM 866 C C . ILE A 1 106 ? 28.495 -1.053 -5.630 1.00 83.75 106 ILE A C 1
ATOM 868 O O . ILE A 1 106 ? 28.552 -2.064 -4.927 1.00 83.75 106 ILE A O 1
ATOM 872 N N . LYS A 1 107 ? 29.443 -0.111 -5.620 1.00 82.81 107 LYS A N 1
ATOM 873 C CA . LYS A 1 107 ? 30.495 -0.059 -4.601 1.00 82.81 107 LYS A CA 1
ATOM 874 C C . LYS A 1 107 ? 29.937 0.609 -3.353 1.00 82.81 107 LYS A C 1
ATOM 876 O O . LYS A 1 107 ? 29.442 1.731 -3.425 1.00 82.81 107 LYS A O 1
ATOM 881 N N . ALA A 1 108 ? 30.007 -0.082 -2.226 1.00 80.94 108 ALA A N 1
ATOM 882 C CA . ALA A 1 108 ? 29.738 0.518 -0.932 1.00 80.94 108 ALA A CA 1
ATOM 883 C C . ALA A 1 108 ? 30.919 1.387 -0.478 1.00 80.94 108 ALA A C 1
ATOM 885 O O . ALA A 1 108 ? 32.032 1.291 -0.998 1.00 80.94 108 ALA A O 1
ATOM 886 N N . TRP A 1 109 ? 30.656 2.230 0.518 1.00 77.88 109 TRP A N 1
ATOM 887 C CA . TRP A 1 109 ? 31.638 3.136 1.115 1.00 77.88 109 TRP A CA 1
ATOM 888 C C . TRP A 1 109 ? 32.826 2.404 1.769 1.00 77.88 109 TRP A C 1
ATOM 890 O O . TRP A 1 109 ? 33.894 2.986 1.903 1.00 77.88 109 TRP A O 1
ATOM 900 N N . ASP A 1 110 ? 32.661 1.124 2.123 1.00 83.88 110 ASP A N 1
ATOM 901 C CA . ASP A 1 110 ? 33.696 0.244 2.686 1.00 83.88 110 ASP A CA 1
ATOM 902 C C . ASP A 1 110 ? 34.520 -0.503 1.614 1.00 83.88 110 ASP A C 1
ATOM 904 O O . ASP A 1 110 ? 35.287 -1.410 1.931 1.00 83.88 110 ASP A O 1
ATOM 908 N N . GLY A 1 111 ? 34.349 -0.158 0.332 1.00 84.00 111 GLY A N 1
ATOM 909 C CA . GLY A 1 111 ? 35.073 -0.755 -0.794 1.00 84.00 111 GLY A CA 1
ATOM 910 C C . GLY A 1 111 ? 34.495 -2.078 -1.308 1.00 84.00 111 GLY A C 1
ATOM 911 O O . GLY A 1 111 ? 34.944 -2.566 -2.349 1.00 84.00 111 GLY A O 1
ATOM 912 N N . LYS A 1 112 ? 33.477 -2.654 -0.651 1.00 85.38 112 LYS A N 1
ATOM 913 C CA . LYS A 1 112 ? 32.828 -3.889 -1.119 1.00 85.38 112 LYS A CA 1
ATOM 914 C C . LYS A 1 112 ? 31.978 -3.638 -2.362 1.00 85.38 112 LYS A C 1
ATOM 916 O O . LYS A 1 112 ? 31.264 -2.640 -2.458 1.00 85.38 112 LYS A O 1
ATOM 921 N N . VAL A 1 113 ? 32.022 -4.577 -3.306 1.00 84.62 113 VAL A N 1
ATOM 922 C CA . VAL A 1 113 ? 31.215 -4.548 -4.534 1.00 84.62 113 VAL A CA 1
ATOM 923 C C . VAL A 1 113 ? 30.013 -5.469 -4.365 1.00 84.62 113 VAL A C 1
ATOM 925 O O . VAL A 1 113 ? 30.170 -6.672 -4.166 1.00 84.62 113 VAL A O 1
ATOM 928 N N . TYR A 1 114 ? 28.812 -4.911 -4.492 1.00 83.62 114 TYR A N 1
ATOM 929 C CA . TYR A 1 114 ? 27.561 -5.662 -4.461 1.00 83.62 114 TYR A CA 1
ATOM 930 C C . TYR A 1 114 ? 26.950 -5.713 -5.857 1.00 83.62 114 TYR A C 1
ATOM 932 O O . TYR A 1 114 ? 26.781 -4.678 -6.500 1.00 83.62 114 TYR A O 1
ATOM 940 N N . ALA A 1 115 ? 26.581 -6.906 -6.320 1.00 83.88 115 ALA A N 1
ATOM 941 C CA . ALA A 1 115 ? 25.764 -7.067 -7.518 1.00 83.88 115 ALA A CA 1
ATOM 942 C C . ALA A 1 115 ? 24.282 -6.970 -7.130 1.00 83.88 115 ALA A C 1
ATOM 944 O O . ALA A 1 115 ? 23.734 -7.877 -6.503 1.00 83.88 115 ALA A O 1
ATOM 945 N N . ILE A 1 116 ? 23.633 -5.864 -7.489 1.00 85.19 116 ILE A N 1
ATOM 946 C CA . ILE A 1 116 ? 22.224 -5.601 -7.194 1.00 85.19 116 ILE A CA 1
ATOM 947 C C . ILE A 1 116 ? 21.417 -5.752 -8.480 1.00 85.19 116 ILE A C 1
ATOM 949 O O . ILE A 1 116 ? 21.789 -5.239 -9.534 1.00 85.19 116 ILE A O 1
ATOM 953 N N . ARG A 1 117 ? 20.302 -6.479 -8.396 1.00 83.56 117 ARG A N 1
ATOM 954 C CA . ARG A 1 117 ? 19.323 -6.568 -9.481 1.00 83.56 117 ARG A CA 1
ATOM 955 C C . ARG A 1 117 ? 18.402 -5.360 -9.404 1.00 83.56 117 ARG A C 1
ATOM 957 O O . ARG A 1 117 ? 17.590 -5.271 -8.487 1.00 83.56 117 ARG A O 1
ATOM 964 N N . THR A 1 118 ? 18.529 -4.461 -10.367 1.00 84.88 118 THR A N 1
ATOM 965 C CA . THR A 1 118 ? 17.751 -3.229 -10.442 1.00 84.88 118 THR A CA 1
ATOM 966 C C . THR A 1 118 ? 16.765 -3.330 -11.606 1.00 84.88 118 THR A C 1
ATOM 968 O O . THR A 1 118 ? 17.192 -3.582 -12.734 1.00 84.88 118 THR A O 1
ATOM 971 N N . PRO A 1 119 ? 15.452 -3.176 -11.366 1.00 84.88 119 PRO A N 1
ATOM 972 C CA . PRO A 1 119 ? 14.484 -3.033 -12.444 1.00 84.88 119 PRO A CA 1
ATOM 973 C C . PRO A 1 119 ? 14.666 -1.671 -13.126 1.00 84.88 119 PRO A C 1
ATOM 975 O O . PRO A 1 119 ? 14.739 -0.643 -12.455 1.00 84.88 119 PRO A O 1
ATOM 978 N N . GLU A 1 120 ? 14.735 -1.665 -14.454 1.00 87.50 120 GLU A N 1
ATOM 979 C CA . GLU A 1 120 ? 14.877 -0.465 -15.276 1.00 87.50 120 GLU A CA 1
ATOM 980 C C . GLU A 1 120 ? 13.783 -0.360 -16.334 1.00 87.50 120 GLU A C 1
ATOM 982 O O . GLU A 1 120 ? 13.380 -1.349 -16.955 1.00 87.50 120 GLU A O 1
ATOM 987 N N . GLY A 1 121 ? 13.332 0.875 -16.558 1.00 87.19 121 GLY A N 1
ATOM 988 C CA . GLY A 1 121 ? 12.217 1.176 -17.446 1.00 87.19 121 GLY A CA 1
ATOM 989 C C . GLY A 1 121 ? 10.885 0.696 -16.875 1.00 87.19 121 GLY A C 1
ATOM 990 O O . GLY A 1 121 ? 10.665 0.712 -15.665 1.00 87.19 121 GLY A O 1
ATOM 991 N N . GLY A 1 122 ? 10.005 0.261 -17.770 1.00 85.56 122 GLY A N 1
ATOM 992 C CA . GLY A 1 122 ? 8.638 -0.116 -17.450 1.00 85.56 122 GLY A CA 1
ATOM 993 C C . GLY A 1 122 ? 7.685 1.078 -17.470 1.00 85.56 122 GLY A C 1
ATOM 994 O O . GLY A 1 122 ? 8.040 2.202 -17.111 1.00 85.56 122 GLY A O 1
ATOM 995 N N . LYS A 1 123 ? 6.461 0.835 -17.930 1.00 89.75 123 LYS A N 1
ATOM 996 C CA . LYS A 1 123 ? 5.412 1.852 -18.050 1.00 89.75 123 LYS A CA 1
ATOM 997 C C . LYS A 1 123 ? 4.103 1.280 -17.564 1.00 89.75 123 LYS A C 1
ATOM 999 O O . LYS A 1 123 ? 3.754 0.154 -17.908 1.00 89.75 123 LYS A O 1
ATOM 1004 N N . PHE A 1 124 ? 3.355 2.088 -16.828 1.00 90.75 124 PHE A N 1
ATOM 1005 C CA . PHE A 1 124 ? 2.034 1.730 -16.336 1.00 90.75 124 PHE A CA 1
ATOM 1006 C C . PHE A 1 124 ? 0.966 2.608 -16.977 1.00 90.75 124 PHE A C 1
ATOM 1008 O O . PHE A 1 124 ? 1.154 3.813 -17.137 1.00 90.75 124 PHE A O 1
ATOM 1015 N N . LYS A 1 125 ? -0.176 1.998 -17.295 1.00 91.00 125 LYS A N 1
ATOM 1016 C CA . LYS A 1 125 ? -1.429 2.693 -17.569 1.00 91.00 125 LYS A CA 1
ATOM 1017 C C . LYS A 1 125 ? -2.195 2.839 -16.262 1.00 91.00 125 LYS A C 1
ATOM 1019 O O . LYS A 1 125 ? -2.316 1.874 -15.506 1.00 91.00 125 LYS A O 1
ATOM 1024 N N . LEU A 1 126 ? -2.738 4.027 -16.026 1.00 89.69 126 LEU A N 1
ATOM 1025 C CA . LEU A 1 126 ? -3.718 4.256 -14.968 1.00 89.69 126 LEU A CA 1
ATOM 1026 C C . LEU A 1 126 ? -5.050 3.602 -15.350 1.00 89.69 126 LEU A C 1
ATOM 1028 O O . LEU A 1 126 ? -5.492 3.706 -16.495 1.00 89.69 126 LEU A O 1
ATOM 1032 N N . ASN A 1 127 ? -5.670 2.928 -14.388 1.00 89.25 127 ASN A N 1
ATOM 1033 C CA . ASN A 1 127 ? -7.009 2.373 -14.531 1.00 89.25 127 ASN A CA 1
ATOM 1034 C C . ASN A 1 127 ? -8.048 3.508 -14.570 1.00 89.25 127 ASN A C 1
ATOM 1036 O O . ASN A 1 127 ? -7.937 4.470 -13.809 1.00 89.25 127 ASN A O 1
ATOM 1040 N N . GLU A 1 128 ? -9.064 3.388 -15.423 1.00 85.94 128 GLU A N 1
ATOM 1041 C CA . GLU A 1 128 ? -10.116 4.400 -15.589 1.00 85.94 128 GLU A CA 1
ATOM 1042 C C . GLU A 1 128 ? -10.893 4.630 -14.291 1.00 85.94 128 GLU A C 1
ATOM 1044 O O . GLU A 1 128 ? -11.117 5.776 -13.908 1.00 85.94 128 GLU A O 1
ATOM 1049 N N . GLU A 1 129 ? -11.199 3.564 -13.547 1.00 84.31 129 GLU A N 1
ATOM 1050 C CA . GLU A 1 129 ? -11.847 3.659 -12.232 1.00 84.31 129 GLU A CA 1
ATOM 1051 C C . GLU A 1 129 ? -11.031 4.504 -11.249 1.00 84.31 129 GLU A C 1
ATOM 1053 O O . GLU A 1 129 ? -11.573 5.336 -10.524 1.00 84.31 129 GLU A O 1
ATOM 1058 N N . PHE A 1 130 ? -9.707 4.331 -11.251 1.00 84.88 130 PHE A N 1
ATOM 1059 C CA . PHE A 1 130 ? -8.818 5.096 -10.385 1.00 84.88 130 PHE A CA 1
ATOM 1060 C C . PHE A 1 130 ? -8.716 6.557 -10.827 1.00 84.88 130 PHE A C 1
ATOM 1062 O O . PHE A 1 130 ? -8.691 7.448 -9.982 1.00 84.88 130 PHE A O 1
ATOM 1069 N N . ILE A 1 131 ? -8.709 6.822 -12.137 1.00 85.88 131 ILE A N 1
ATOM 1070 C CA . ILE A 1 131 ? -8.759 8.189 -12.671 1.00 85.88 131 ILE A CA 1
ATOM 1071 C C . ILE A 1 131 ? -10.045 8.883 -12.209 1.00 85.88 131 ILE A C 1
ATOM 1073 O O . ILE A 1 131 ? -9.976 10.007 -11.717 1.00 85.88 131 ILE A O 1
ATOM 1077 N N . GLN A 1 132 ? -11.197 8.214 -12.303 1.00 86.12 132 GLN A N 1
ATOM 1078 C CA . GLN A 1 132 ? -12.469 8.758 -11.821 1.00 86.12 132 GLN A CA 1
ATOM 1079 C C . GLN A 1 132 ? -12.447 9.004 -10.310 1.00 86.12 132 GLN A C 1
ATOM 1081 O O . GLN A 1 132 ? -12.871 10.065 -9.851 1.00 86.12 132 GLN A O 1
ATOM 1086 N N . GLU A 1 133 ? -11.885 8.075 -9.531 1.00 83.25 133 GLU A N 1
ATOM 1087 C CA . GLU A 1 133 ? -11.734 8.241 -8.084 1.00 83.25 133 GLU A CA 1
ATOM 1088 C C . GLU A 1 133 ? -10.868 9.473 -7.766 1.00 83.25 133 GLU A C 1
ATOM 1090 O O . GLU A 1 133 ? -11.286 10.329 -6.987 1.00 83.25 133 GLU A O 1
ATOM 1095 N N . LEU A 1 134 ? -9.735 9.655 -8.453 1.00 83.19 134 LEU A N 1
ATOM 1096 C CA . LEU A 1 134 ? -8.873 10.834 -8.309 1.00 83.19 134 LEU A CA 1
ATOM 1097 C C . LEU A 1 134 ? -9.556 12.146 -8.724 1.00 83.19 134 LEU A C 1
ATOM 1099 O O . LEU A 1 134 ? -9.381 13.165 -8.054 1.00 83.19 134 LEU A O 1
ATOM 1103 N N . LEU A 1 135 ? -10.333 12.141 -9.809 1.00 85.44 135 LEU A N 1
ATOM 1104 C CA . LEU A 1 135 ? -11.076 13.317 -10.268 1.00 85.44 135 LEU A CA 1
ATOM 1105 C C . LEU A 1 135 ? -12.200 13.691 -9.293 1.00 85.44 135 LEU A C 1
ATOM 1107 O O . LEU A 1 135 ? -12.397 14.874 -9.013 1.00 85.44 135 LEU A O 1
ATOM 1111 N N . SER A 1 136 ? -12.876 12.701 -8.704 1.00 84.31 136 SER A N 1
ATOM 1112 C CA . SER A 1 136 ? -13.949 12.928 -7.729 1.00 84.31 136 SER A CA 1
ATOM 1113 C C . SER A 1 136 ? -13.459 13.644 -6.462 1.00 84.31 136 SER A C 1
ATOM 1115 O O . SER A 1 136 ? -14.193 14.450 -5.885 1.00 84.31 136 SER A O 1
ATOM 1117 N N . LEU A 1 137 ? -12.196 13.438 -6.067 1.00 77.88 137 LEU A N 1
ATOM 1118 C CA . LEU A 1 137 ? -11.594 14.081 -4.894 1.00 77.88 137 LEU A CA 1
ATOM 1119 C C . LEU A 1 137 ? -11.450 15.599 -5.055 1.00 77.88 137 LEU A C 1
ATOM 1121 O O . LEU A 1 137 ? -11.503 16.310 -4.056 1.00 77.88 137 LEU A O 1
ATOM 1125 N N . LYS A 1 138 ? -11.317 16.106 -6.290 1.00 62.50 138 LYS A N 1
ATOM 1126 C CA . LYS A 1 138 ? -11.279 17.555 -6.562 1.00 62.50 138 LYS A CA 1
ATOM 1127 C C . LYS A 1 138 ? -12.640 18.233 -6.404 1.00 62.50 138 LYS A C 1
ATOM 1129 O O . LYS A 1 138 ? -12.685 19.430 -6.160 1.00 62.50 138 LYS A O 1
ATOM 1134 N N . SER A 1 139 ? -13.741 17.494 -6.538 1.00 55.78 139 SER A N 1
ATOM 1135 C CA . SER A 1 139 ? -15.092 18.070 -6.435 1.00 55.78 139 SER A CA 1
ATOM 1136 C C . SER A 1 139 ? -15.536 18.345 -4.993 1.00 55.78 139 SER A C 1
ATOM 1138 O O . SER A 1 139 ? -16.450 19.130 -4.776 1.00 55.78 139 SER A O 1
ATOM 1140 N N . LYS A 1 140 ? -14.882 17.721 -4.001 1.00 51.84 140 LYS A N 1
ATOM 1141 C CA . LYS A 1 140 ? -15.228 17.829 -2.572 1.00 51.84 140 LYS A CA 1
ATOM 1142 C C . LYS A 1 140 ? -14.462 18.920 -1.816 1.00 51.84 140 LYS A C 1
ATOM 1144 O O . LYS A 1 140 ? -14.605 19.017 -0.603 1.00 51.84 140 LYS A O 1
ATOM 1149 N N . SER A 1 141 ? -13.637 19.710 -2.501 1.00 43.66 141 SER A N 1
ATOM 1150 C CA . SER A 1 141 ? -12.880 20.821 -1.909 1.00 43.66 141 SER A CA 1
ATOM 1151 C C . SER A 1 141 ? -13.526 22.186 -2.187 1.00 43.66 141 SER A C 1
ATOM 1153 O O . SER A 1 141 ? -12.805 23.130 -2.510 1.00 43.66 141 SER A O 1
ATOM 1155 N N . ALA A 1 142 ? -14.859 22.263 -2.125 1.00 35.34 142 ALA A N 1
ATOM 1156 C CA . ALA A 1 142 ? -15.630 23.504 -2.208 1.00 35.34 142 ALA A CA 1
ATOM 1157 C C . ALA A 1 142 ? -16.183 23.872 -0.827 1.00 35.34 142 ALA A C 1
ATOM 1159 O O . ALA A 1 142 ? -16.682 22.947 -0.145 1.00 35.34 142 ALA A O 1
#

Foldseek 3Di:
DPPPPPPPPFAWQKDWPVVLVVVVVVCVVVVVLDWDKDWDDDQFFIWIDTSVLVVVVVVVVVPDPDPQWDWDQDPPPRIIMITHGRVSIDIFKGWPFGFDFDWDWDQDPVRDTDTDTDTHDTDIDTDPVVVVVVVVSVVPND

Radius of gyration: 18.66 Å; chains: 1; bounding box: 51×48×39 Å

Organism: Desulfofervidus auxilii (NCBI:txid1621989)

Sequence (142 aa):
MKARGKEGKELSITVKEEDIERLIKWRKTYCGSKPLFYLQLFFDKGFFISFDRVLEIIAQAKTRKIEHYRFAVDRKTGKATHFIGMSHAKVCLIAIEYPKVVAKSIKAWDGKVYAIRTPEGGKFKLNEEFIQELLSLKSKSA

InterPro domains:
  IPR019054 Restriction endonuclease, type II, AccI [PF09545] (10-140)

Secondary structure (DSSP, 8-state):
------TT---EEEEEHHHHHHHHHHHHHTTT-S--EEEEE-SSEEEEEEHHHHHHHHHHHTTSPPTTEEEEE-TTT--EEEEEEGGGSEEEEEEEEPPEEEEEEEE-TTS-EEEEEEEE--EEEEPHHHHHHHHHHHHT--